Protein AF-A0A961LP79-F1 (afdb_monomer)

Foldseek 3Di:
DDDDPPPDPDPPCDVVNVCVVPPPPPDDDPVPPDPVVVVVVVVVVVVVVVVVVVVVVVVVVVVVVD

Radius of gyration: 27.85 Å; Cα contacts (8 Å, |Δi|>4): 1; chains: 1; bounding box: 43×47×79 Å

Solvent-accessible surface area (backbone atoms only — not comparable to full-atom values): 4287 Å² total; per-residue (Å²): 140,83,81,80,85,80,78,69,86,69,78,78,77,43,69,67,56,53,50,60,70,69,44,77,86,67,70,90,53,81,79,75,60,52,70,69,66,59,48,52,54,52,53,52,52,53,49,51,56,51,51,53,52,49,52,52,49,50,52,55,55,52,67,72,73,110

Structure (mmCIF, N/CA/C/O backbone):
data_AF-A0A961LP79-F1
#
_entry.id   AF-A0A961LP79-F1
#
loop_
_atom_site.group_PDB
_atom_site.id
_atom_site.type_symbol
_atom_site.label_atom_id
_atom_site.label_alt_id
_atom_site.label_comp_id
_atom_site.label_asym_id
_atom_site.label_entity_id
_atom_site.label_seq_id
_atom_site.pdbx_PDB_ins_code
_atom_site.Cartn_x
_atom_site.Cartn_y
_atom_site.Cartn_z
_atom_site.occupancy
_atom_site.B_iso_or_equiv
_atom_site.auth_seq_id
_atom_site.auth_comp_id
_atom_site.auth_asym_id
_atom_site.auth_atom_id
_atom_site.pdbx_PDB_model_num
ATOM 1 N N . MET A 1 1 ? 25.643 33.298 -50.814 1.00 43.50 1 MET A N 1
ATOM 2 C CA . MET A 1 1 ? 26.707 32.383 -50.351 1.00 43.50 1 MET A CA 1
ATOM 3 C C . MET A 1 1 ? 26.704 32.438 -48.824 1.00 43.50 1 MET A C 1
ATOM 5 O O . MET A 1 1 ? 27.273 33.362 -48.269 1.00 43.50 1 MET A O 1
ATOM 9 N N . SER A 1 2 ? 25.777 31.747 -48.157 1.00 47.97 2 SER A N 1
ATOM 10 C CA . SER A 1 2 ? 25.758 30.305 -47.815 1.00 47.97 2 SER A CA 1
ATOM 11 C C . SER A 1 2 ? 26.276 30.071 -46.388 1.00 47.97 2 SER A C 1
ATOM 13 O O . SER A 1 2 ? 27.468 29.873 -46.175 1.00 47.97 2 SER A O 1
ATOM 15 N N . ASP A 1 3 ? 25.322 30.202 -45.464 1.00 51.09 3 ASP A N 1
ATOM 16 C CA . ASP A 1 3 ? 25.032 29.410 -44.260 1.00 51.09 3 ASP A CA 1
ATOM 17 C C . ASP A 1 3 ? 26.184 28.928 -43.366 1.00 51.09 3 ASP A C 1
ATOM 19 O O . ASP A 1 3 ? 27.010 28.086 -43.716 1.00 51.09 3 ASP A O 1
ATOM 23 N N . THR A 1 4 ? 26.153 29.410 -42.123 1.00 59.97 4 THR A N 1
ATOM 24 C CA . THR A 1 4 ? 26.855 28.816 -40.987 1.00 59.97 4 THR A CA 1
ATOM 25 C C . THR A 1 4 ? 26.273 27.427 -40.692 1.00 59.97 4 THR A C 1
ATOM 27 O O . THR A 1 4 ? 25.053 27.276 -40.622 1.00 59.97 4 THR A O 1
ATOM 30 N N . PRO A 1 5 ? 27.093 26.381 -40.474 1.00 54.50 5 PRO A N 1
ATOM 31 C CA . PRO A 1 5 ? 26.561 25.088 -40.076 1.00 54.50 5 PRO A CA 1
ATOM 32 C C . PRO A 1 5 ? 26.133 25.157 -38.607 1.00 54.50 5 PRO A C 1
ATOM 34 O O . PRO A 1 5 ? 26.938 24.969 -37.692 1.00 54.50 5 PRO A O 1
ATOM 37 N N . THR A 1 6 ? 24.846 25.400 -38.369 1.00 53.88 6 THR A N 1
ATOM 38 C CA . THR A 1 6 ? 24.182 25.028 -37.119 1.00 53.88 6 THR A CA 1
ATOM 39 C C . THR A 1 6 ? 24.248 23.506 -37.009 1.00 53.88 6 THR A C 1
ATOM 41 O O . THR A 1 6 ? 23.380 22.793 -37.501 1.00 53.88 6 THR A O 1
ATOM 44 N N . LYS A 1 7 ? 25.315 22.974 -36.400 1.00 53.59 7 LYS A N 1
ATOM 45 C CA . LYS A 1 7 ? 25.359 21.561 -36.014 1.00 53.59 7 LYS A CA 1
ATOM 46 C C . LYS A 1 7 ? 24.459 21.376 -34.804 1.00 53.59 7 LYS A C 1
ATOM 48 O O . LYS A 1 7 ? 24.855 21.570 -33.658 1.00 53.59 7 LYS A O 1
ATOM 53 N N . GLU A 1 8 ? 23.222 21.063 -35.148 1.00 50.53 8 GLU A N 1
ATOM 54 C CA . GLU A 1 8 ? 22.170 20.464 -34.350 1.00 50.53 8 GLU A CA 1
ATOM 55 C C . GLU A 1 8 ? 22.713 19.677 -33.155 1.00 50.53 8 GLU A C 1
ATOM 57 O O . GLU A 1 8 ? 23.576 18.801 -33.274 1.00 50.53 8 GLU A O 1
ATOM 62 N N . THR A 1 9 ? 22.165 20.001 -31.988 1.00 56.38 9 THR A N 1
ATOM 63 C CA . THR A 1 9 ? 22.304 19.270 -30.734 1.00 56.38 9 THR A CA 1
ATOM 64 C C . THR A 1 9 ? 21.808 17.840 -30.936 1.00 56.38 9 THR A C 1
ATOM 66 O O . THR A 1 9 ? 20.657 17.519 -30.645 1.00 56.38 9 THR A O 1
ATOM 69 N N . ALA A 1 10 ? 22.671 16.966 -31.453 1.00 58.84 10 ALA A N 1
ATOM 70 C CA . ALA A 1 10 ? 22.405 15.540 -31.503 1.00 58.84 10 ALA A CA 1
ATOM 71 C C . ALA A 1 10 ? 22.088 15.082 -30.069 1.00 58.84 10 ALA A C 1
ATOM 73 O O . ALA A 1 10 ? 22.872 15.374 -29.153 1.00 58.84 10 ALA A O 1
ATOM 74 N N . PRO A 1 11 ? 20.951 14.404 -29.823 1.00 58.81 11 PRO A N 1
ATOM 75 C CA . PRO A 1 11 ? 20.649 13.906 -28.495 1.00 58.81 11 PRO A CA 1
ATOM 76 C C . PRO A 1 11 ? 21.783 12.958 -28.128 1.00 58.81 11 P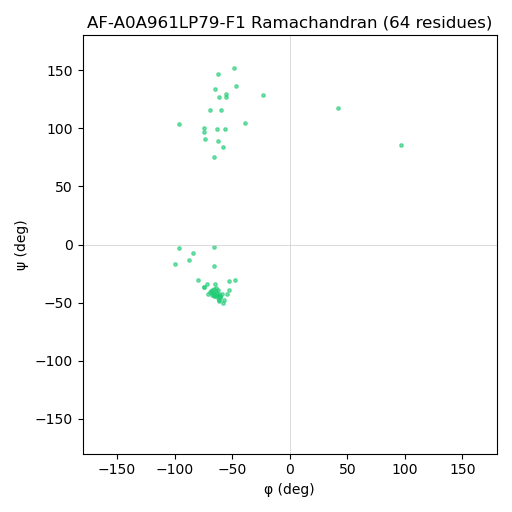RO A C 1
ATOM 78 O O . PRO A 1 11 ? 21.995 11.952 -28.804 1.00 58.81 11 PRO A O 1
ATOM 81 N N . LYS A 1 12 ? 22.562 13.308 -27.098 1.00 62.78 12 LYS A N 1
ATOM 82 C CA . LYS A 1 12 ? 23.634 12.455 -26.582 1.00 62.78 12 LYS A CA 1
ATOM 83 C C . LYS A 1 12 ? 22.994 11.119 -26.222 1.00 62.78 12 LYS A C 1
ATOM 85 O O . LYS A 1 12 ? 22.336 11.004 -25.188 1.00 62.78 12 LYS A O 1
ATOM 90 N N . LEU A 1 13 ? 23.130 10.136 -27.109 1.00 61.72 13 LEU A N 1
ATOM 91 C CA . LEU A 1 13 ? 22.643 8.783 -26.903 1.00 61.72 13 LEU A CA 1
ATOM 92 C C . LEU A 1 13 ? 23.406 8.238 -25.706 1.00 61.72 13 LEU A C 1
ATOM 94 O O . LEU A 1 13 ? 24.576 7.876 -25.790 1.00 61.72 13 LEU A O 1
ATOM 98 N N . THR A 1 14 ? 22.753 8.286 -24.551 1.00 76.00 14 THR A N 1
ATOM 99 C CA . THR A 1 14 ? 23.355 7.830 -23.308 1.00 76.00 14 THR A CA 1
ATOM 100 C C . THR A 1 14 ? 23.651 6.343 -23.431 1.00 76.00 14 THR A C 1
ATOM 102 O O . THR A 1 14 ? 22.892 5.593 -24.051 1.00 76.00 14 THR A O 1
ATOM 105 N N . GLN A 1 15 ? 24.731 5.887 -22.799 1.00 68.50 15 GLN A N 1
ATOM 106 C CA . GLN A 1 15 ? 25.066 4.463 -22.763 1.00 68.50 15 GLN A CA 1
ATOM 107 C C . GLN A 1 15 ? 23.877 3.624 -22.258 1.00 68.50 15 GLN A C 1
ATOM 109 O O . GLN A 1 15 ? 23.649 2.517 -22.732 1.00 68.50 15 GLN A O 1
ATOM 114 N N . ALA A 1 16 ? 23.050 4.192 -21.373 1.00 66.19 16 ALA A N 1
ATOM 115 C CA . ALA A 1 16 ? 21.798 3.595 -20.921 1.00 66.19 16 ALA A CA 1
ATOM 116 C C . ALA A 1 16 ? 20.773 3.384 -22.054 1.00 66.19 16 ALA A C 1
ATOM 118 O O . ALA A 1 16 ? 20.104 2.353 -22.075 1.00 66.19 16 ALA A O 1
ATOM 119 N N . ALA A 1 17 ? 20.648 4.314 -23.004 1.00 71.81 17 ALA A N 1
ATOM 120 C CA . ALA A 1 17 ? 19.779 4.161 -24.171 1.00 71.81 17 ALA A CA 1
ATOM 121 C C . ALA A 1 17 ? 20.295 3.073 -25.127 1.00 71.81 17 ALA A C 1
ATOM 123 O O . ALA A 1 17 ? 19.511 2.254 -25.602 1.00 71.81 17 ALA A O 1
ATOM 124 N N . ILE A 1 18 ? 21.613 3.003 -25.334 1.00 71.94 18 ILE A N 1
ATOM 125 C CA . ILE A 1 18 ? 22.249 1.978 -26.178 1.00 71.94 18 ILE A CA 1
ATOM 126 C C . ILE A 1 18 ? 22.103 0.588 -25.541 1.00 71.94 18 ILE A C 1
ATOM 128 O O . ILE A 1 18 ? 21.744 -0.371 -26.219 1.00 71.94 18 ILE A O 1
ATOM 132 N N . VAL A 1 19 ? 22.300 0.477 -24.224 1.00 68.56 19 VAL A N 1
ATOM 133 C CA . VAL A 1 19 ? 22.093 -0.769 -23.468 1.00 68.56 19 VAL A CA 1
ATOM 134 C C . VAL A 1 19 ? 20.625 -1.197 -23.499 1.00 68.56 19 VAL A C 1
ATOM 136 O O . VAL A 1 19 ? 20.356 -2.377 -23.688 1.00 68.56 19 VAL A O 1
ATOM 139 N N . ARG A 1 20 ? 19.667 -0.266 -23.389 1.00 61.75 20 ARG A N 1
ATOM 140 C CA . ARG A 1 20 ? 18.228 -0.565 -23.529 1.00 61.75 20 ARG A CA 1
ATOM 141 C C . ARG A 1 20 ? 17.852 -1.023 -24.938 1.00 61.75 20 ARG A C 1
ATOM 143 O O 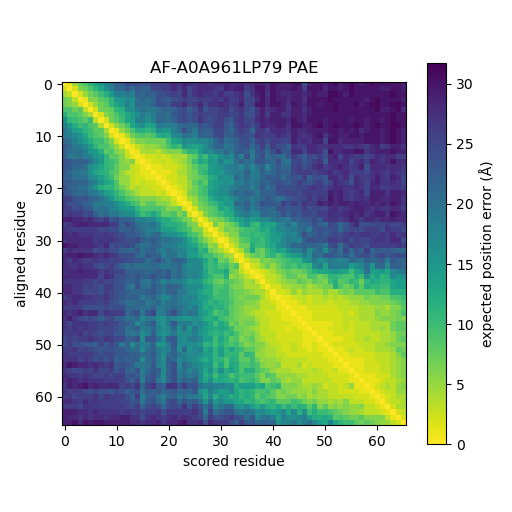. ARG A 1 20 ? 17.021 -1.911 -25.069 1.00 61.75 20 ARG A O 1
ATOM 150 N N . ALA A 1 21 ? 18.456 -0.441 -25.973 1.00 65.69 21 ALA A N 1
ATOM 151 C CA . ALA A 1 21 ? 18.215 -0.831 -27.362 1.00 65.69 21 ALA A CA 1
ATOM 152 C C . ALA A 1 21 ? 18.837 -2.196 -27.705 1.00 65.69 21 ALA A C 1
ATOM 154 O O . ALA A 1 21 ? 18.273 -2.949 -28.495 1.00 65.69 21 ALA A O 1
ATOM 155 N N . LYS A 1 22 ? 19.988 -2.514 -27.100 1.00 60.81 22 LYS A N 1
ATOM 156 C CA . LYS A 1 22 ? 20.715 -3.777 -27.289 1.00 60.81 22 LYS A CA 1
ATOM 157 C C . LYS A 1 22 ? 20.256 -4.885 -26.336 1.00 60.81 22 LYS A C 1
ATOM 159 O O . LYS A 1 22 ? 20.598 -6.046 -26.546 1.00 60.81 22 LYS A O 1
ATOM 164 N N . ALA A 1 23 ? 19.495 -4.542 -25.296 1.00 61.41 23 ALA A N 1
ATOM 165 C CA . ALA A 1 23 ? 18.886 -5.522 -24.416 1.00 61.41 23 ALA A CA 1
ATOM 166 C C . ALA A 1 23 ? 17.930 -6.393 -25.247 1.00 61.41 23 ALA A C 1
ATOM 168 O O . ALA A 1 23 ? 17.064 -5.850 -25.942 1.00 61.41 23 ALA A O 1
ATOM 169 N N . PRO A 1 24 ? 18.066 -7.732 -25.205 1.00 59.84 24 PRO A N 1
ATOM 170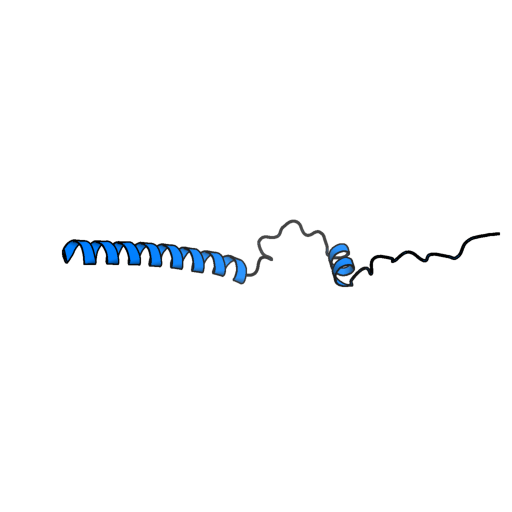 C CA . PRO A 1 24 ? 17.104 -8.606 -25.853 1.00 59.84 24 PRO A CA 1
ATOM 171 C C . PRO A 1 24 ? 15.722 -8.247 -25.306 1.00 59.84 24 PRO A C 1
ATOM 173 O O . PRO A 1 24 ? 15.559 -8.141 -24.091 1.00 59.84 24 PRO A O 1
ATOM 176 N N . LYS A 1 25 ? 14.742 -8.017 -26.191 1.00 59.59 25 LYS A N 1
ATOM 177 C CA . LYS A 1 25 ? 13.334 -7.817 -25.819 1.00 59.59 25 LYS A CA 1
ATOM 178 C C . LYS A 1 25 ? 12.814 -9.124 -25.226 1.00 59.59 25 LYS A C 1
ATOM 180 O O . LYS A 1 25 ? 12.130 -9.902 -25.884 1.00 59.59 25 LYS A O 1
ATOM 185 N N . THR A 1 26 ? 13.215 -9.414 -23.998 1.00 58.94 26 THR A N 1
ATOM 186 C CA . THR A 1 26 ? 12.706 -10.533 -23.237 1.00 58.94 26 THR A CA 1
ATOM 187 C C . THR A 1 26 ? 11.266 -10.179 -22.904 1.00 58.94 26 THR A C 1
ATOM 189 O O . THR A 1 26 ? 10.985 -9.171 -22.254 1.00 58.94 26 THR A O 1
ATOM 192 N N . ALA A 1 27 ? 10.330 -10.970 -23.432 1.00 64.81 27 ALA A N 1
ATOM 193 C CA . ALA A 1 27 ? 8.941 -10.918 -23.006 1.00 64.81 27 ALA A CA 1
ATOM 194 C C . ALA A 1 27 ? 8.909 -10.899 -21.473 1.00 64.81 27 ALA A C 1
ATOM 196 O O . ALA A 1 27 ? 9.694 -11.616 -20.850 1.00 64.81 27 ALA A O 1
ATOM 197 N N . PHE A 1 28 ? 8.065 -10.042 -20.892 1.00 53.22 28 PHE A N 1
ATOM 198 C CA . PHE A 1 28 ? 7.954 -9.816 -19.451 1.00 53.22 28 PHE A CA 1
ATOM 199 C C . PHE A 1 28 ? 8.099 -11.132 -18.672 1.00 53.22 28 PHE A C 1
ATOM 201 O O . PHE A 1 28 ? 7.197 -11.967 -18.665 1.00 53.22 28 PHE A O 1
ATOM 208 N N . LYS A 1 29 ? 9.268 -11.325 -18.049 1.00 56.16 29 LYS A N 1
ATOM 209 C CA . LYS A 1 29 ? 9.579 -12.499 -17.238 1.00 56.16 29 LYS A CA 1
ATOM 210 C C . LYS A 1 29 ? 9.315 -12.147 -15.776 1.00 56.16 29 LYS A C 1
ATOM 212 O O . LYS A 1 29 ? 10.141 -11.481 -15.152 1.00 56.16 29 LYS A O 1
ATOM 217 N N . PRO A 1 30 ? 8.208 -12.614 -15.173 1.00 59.75 30 PRO A N 1
ATOM 218 C CA . PRO A 1 30 ? 7.924 -12.389 -13.754 1.00 59.75 30 PRO A CA 1
ATOM 219 C C . PRO A 1 30 ? 8.925 -13.094 -12.810 1.00 59.75 30 PRO A C 1
ATOM 221 O O . PRO A 1 30 ? 8.831 -12.952 -11.590 1.00 59.75 30 PRO A O 1
ATOM 224 N N . ALA A 1 31 ? 9.888 -13.846 -13.355 1.00 55.69 31 ALA A N 1
ATOM 225 C CA . ALA A 1 31 ? 11.030 -14.399 -12.632 1.00 55.69 31 ALA A CA 1
ATOM 226 C C . ALA A 1 31 ? 12.154 -13.366 -12.394 1.00 55.69 31 ALA A C 1
ATOM 228 O O . ALA A 1 31 ? 12.809 -13.430 -11.360 1.00 55.69 31 ALA A O 1
ATOM 229 N N . ASP A 1 32 ? 12.323 -12.382 -13.287 1.00 53.41 32 ASP A N 1
ATOM 230 C CA . ASP A 1 32 ? 13.353 -11.332 -13.181 1.00 53.41 32 ASP A CA 1
ATOM 231 C C . ASP A 1 32 ? 12.916 -10.149 -12.296 1.00 53.41 32 ASP A C 1
ATOM 233 O O . ASP A 1 32 ? 13.717 -9.275 -11.954 1.00 53.41 32 ASP A O 1
ATOM 237 N N . VAL A 1 33 ? 11.648 -10.114 -11.857 1.00 55.50 33 VAL A N 1
ATOM 238 C CA . VAL A 1 33 ? 11.260 -9.233 -10.749 1.00 55.50 33 VAL A CA 1
ATOM 239 C C . VAL A 1 33 ? 11.779 -9.833 -9.446 1.00 55.50 33 VAL A C 1
ATOM 241 O O . VAL A 1 33 ? 11.200 -10.764 -8.881 1.00 55.50 33 VAL A O 1
ATOM 244 N N . SER A 1 34 ? 12.902 -9.274 -8.995 1.00 54.59 34 SER A N 1
ATOM 245 C CA . SER A 1 34 ? 13.625 -9.692 -7.799 1.00 54.59 34 SER A CA 1
ATOM 246 C C . SER A 1 34 ? 12.702 -9.847 -6.575 1.00 54.59 34 SER A C 1
ATOM 248 O O . SER A 1 34 ? 11.686 -9.140 -6.458 1.00 54.59 34 SER A O 1
ATOM 250 N N . PRO A 1 35 ? 13.056 -10.722 -5.613 1.00 59.78 35 PRO A N 1
ATOM 251 C CA . PRO A 1 35 ? 12.290 -10.937 -4.379 1.00 59.78 35 PRO A CA 1
ATOM 252 C C . PRO A 1 35 ? 11.884 -9.635 -3.669 1.00 59.78 35 PRO A C 1
ATOM 254 O O . PRO A 1 35 ? 10.801 -9.549 -3.091 1.00 59.78 35 PRO A O 1
ATOM 257 N N . SER A 1 36 ? 12.708 -8.590 -3.799 1.00 61.84 36 SER A N 1
ATOM 258 C CA . SER A 1 36 ? 12.495 -7.247 -3.252 1.00 61.84 36 SER A CA 1
ATOM 259 C C . SER A 1 36 ? 11.135 -6.635 -3.618 1.00 61.84 36 SER A C 1
ATOM 261 O O . SER A 1 36 ? 10.480 -6.014 -2.777 1.00 61.84 36 SER A O 1
ATOM 263 N N . ARG A 1 37 ? 10.644 -6.841 -4.848 1.00 60.12 37 ARG A N 1
ATOM 264 C CA . ARG A 1 37 ? 9.376 -6.236 -5.298 1.00 60.12 37 ARG A CA 1
ATOM 265 C C . ARG A 1 37 ? 8.153 -6.927 -4.689 1.00 60.12 37 ARG A C 1
ATOM 267 O O . ARG A 1 37 ? 7.177 -6.265 -4.333 1.00 60.12 37 ARG A O 1
ATOM 274 N N . ARG A 1 38 ? 8.222 -8.252 -4.523 1.00 60.88 38 ARG A N 1
ATOM 275 C CA . ARG A 1 38 ? 7.179 -9.047 -3.853 1.00 60.88 38 ARG A CA 1
ATOM 276 C C . ARG A 1 38 ? 7.161 -8.787 -2.349 1.00 60.88 38 ARG A C 1
ATOM 278 O O . ARG A 1 38 ? 6.085 -8.576 -1.798 1.00 60.88 38 ARG A O 1
ATOM 285 N N . GLN A 1 39 ? 8.326 -8.712 -1.708 1.00 67.81 39 GLN A N 1
ATOM 286 C CA . GLN A 1 39 ? 8.430 -8.446 -0.269 1.00 67.81 39 GLN A CA 1
ATOM 287 C C . GLN A 1 39 ? 7.790 -7.110 0.127 1.00 67.81 39 GLN A C 1
ATOM 289 O O . GLN A 1 39 ? 7.010 -7.078 1.075 1.00 67.81 39 GLN A O 1
ATOM 294 N N . ARG A 1 40 ? 8.003 -6.038 -0.655 1.00 70.12 40 ARG A N 1
ATOM 295 C CA . ARG A 1 40 ? 7.363 -4.731 -0.407 1.00 70.12 40 ARG A CA 1
ATOM 296 C C . ARG A 1 40 ? 5.840 -4.825 -0.314 1.00 70.12 40 ARG A C 1
ATOM 298 O O . ARG A 1 40 ? 5.242 -4.226 0.572 1.00 70.12 40 ARG A O 1
ATOM 305 N N . SER A 1 41 ? 5.220 -5.604 -1.198 1.00 73.06 41 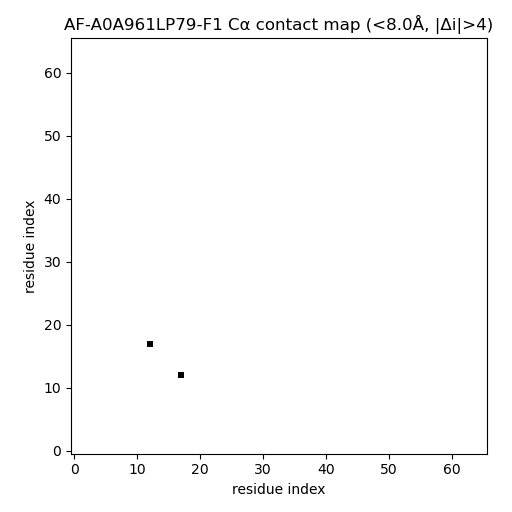SER A N 1
ATOM 306 C CA . SER A 1 41 ? 3.761 -5.758 -1.220 1.00 73.06 41 SER A CA 1
ATOM 307 C C . SER A 1 41 ? 3.248 -6.493 0.021 1.00 73.06 41 SER A C 1
ATOM 309 O O . SER A 1 41 ? 2.226 -6.105 0.581 1.00 73.06 41 SER A O 1
ATOM 311 N N . TYR A 1 42 ? 3.965 -7.522 0.485 1.00 83.50 42 TYR A N 1
ATOM 312 C CA . TYR A 1 42 ? 3.610 -8.245 1.710 1.00 83.50 42 TYR A CA 1
ATOM 313 C C . TYR A 1 42 ? 3.782 -7.383 2.961 1.00 83.50 42 TYR A C 1
ATOM 315 O O . TYR A 1 42 ? 2.880 -7.357 3.794 1.00 83.50 42 TYR A O 1
ATOM 323 N N . SER A 1 43 ? 4.879 -6.630 3.066 1.00 86.81 43 SER A N 1
ATOM 324 C CA . SER A 1 43 ? 5.110 -5.715 4.188 1.00 86.81 43 SER A CA 1
ATOM 325 C C . SER A 1 43 ? 4.025 -4.642 4.280 1.00 86.81 43 SER A C 1
ATOM 327 O O . SER A 1 43 ? 3.494 -4.418 5.363 1.00 86.81 43 SER A O 1
ATOM 329 N N . ILE A 1 44 ? 3.641 -4.029 3.153 1.00 87.69 44 ILE A N 1
ATOM 330 C CA . ILE A 1 44 ? 2.579 -3.009 3.120 1.00 87.69 44 ILE A CA 1
ATOM 331 C C . ILE A 1 44 ? 1.227 -3.617 3.507 1.00 87.69 44 ILE A C 1
ATOM 333 O O . ILE A 1 44 ? 0.514 -3.042 4.327 1.00 87.69 44 ILE A O 1
ATOM 337 N N . ARG A 1 45 ? 0.881 -4.797 2.973 1.00 89.19 45 ARG A N 1
ATOM 338 C CA . ARG A 1 45 ? -0.373 -5.492 3.315 1.00 89.19 45 ARG A CA 1
ATOM 339 C C . ARG A 1 45 ? -0.438 -5.847 4.796 1.00 89.19 45 ARG A C 1
ATOM 341 O O . ARG A 1 45 ? -1.441 -5.571 5.448 1.00 89.19 45 ARG A O 1
ATOM 348 N N . LEU A 1 46 ? 0.633 -6.427 5.333 1.00 92.44 46 LEU A N 1
ATOM 349 C CA . LEU A 1 46 ? 0.701 -6.812 6.739 1.00 92.44 46 LEU A CA 1
ATOM 350 C C . LEU A 1 46 ? 0.634 -5.582 7.652 1.00 92.44 46 LEU A C 1
ATOM 352 O O . LEU A 1 46 ? -0.085 -5.592 8.650 1.00 92.44 46 LEU A O 1
ATOM 356 N N . TRP A 1 47 ? 1.337 -4.508 7.288 1.00 94.56 47 TRP A N 1
ATOM 357 C CA . TRP A 1 47 ? 1.288 -3.239 8.006 1.00 94.56 47 TRP A CA 1
ATOM 358 C C . TRP A 1 47 ? -0.118 -2.630 7.991 1.00 94.56 47 TRP A C 1
ATOM 360 O O . TRP A 1 47 ? -0.597 -2.218 9.046 1.00 94.56 47 TRP A O 1
ATOM 370 N N . ALA A 1 48 ? -0.807 -2.632 6.847 1.00 92.81 48 ALA A N 1
ATOM 371 C CA . ALA A 1 48 ? -2.163 -2.099 6.725 1.00 92.81 48 ALA A CA 1
ATOM 372 C C . ALA A 1 48 ? -3.160 -2.857 7.616 1.00 92.81 48 ALA A C 1
ATOM 374 O O . ALA A 1 48 ? -3.873 -2.234 8.400 1.00 92.81 48 ALA A O 1
ATOM 375 N N . VAL A 1 49 ? -3.155 -4.195 7.568 1.00 93.19 49 VA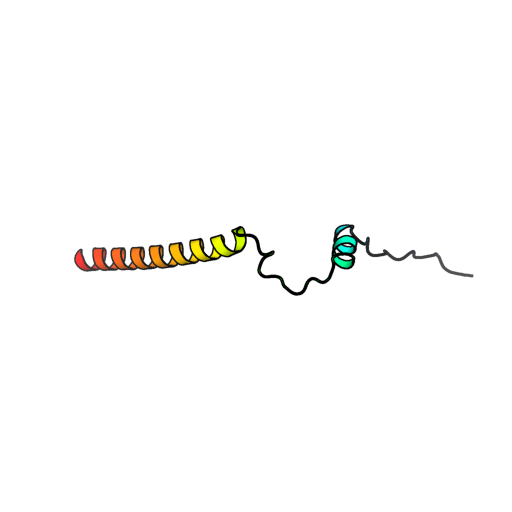L A N 1
ATOM 376 C CA . VAL A 1 49 ? -4.029 -5.029 8.414 1.00 93.19 49 VAL A CA 1
ATOM 377 C C . VAL A 1 49 ? -3.726 -4.805 9.896 1.00 93.19 49 VAL A C 1
ATOM 379 O O . VAL A 1 49 ? -4.641 -4.676 10.707 1.00 93.19 49 VAL A O 1
ATOM 382 N N . ARG A 1 50 ? -2.445 -4.719 10.269 1.00 94.81 50 ARG A N 1
ATOM 383 C CA . ARG A 1 50 ? -2.049 -4.483 11.661 1.00 94.81 50 ARG A CA 1
ATOM 384 C C . ARG A 1 50 ? -2.487 -3.110 12.168 1.00 94.81 50 ARG A C 1
ATOM 386 O O . ARG A 1 50 ? -2.997 -3.032 13.281 1.00 94.81 50 ARG A O 1
ATOM 393 N N . ASN A 1 51 ? -2.316 -2.054 11.372 1.00 93.19 51 ASN A N 1
ATOM 394 C CA . ASN A 1 51 ? -2.751 -0.705 11.749 1.00 93.19 51 ASN A CA 1
ATOM 395 C C . ASN A 1 51 ? -4.276 -0.609 11.831 1.00 93.19 51 ASN A C 1
ATOM 397 O O . ASN A 1 51 ? -4.783 -0.054 12.799 1.00 93.19 51 ASN A O 1
ATOM 401 N N . ALA A 1 52 ? -5.005 -1.212 10.887 1.00 92.31 52 ALA A N 1
ATOM 402 C CA . ALA A 1 52 ? -6.464 -1.285 10.951 1.00 92.31 52 ALA A CA 1
ATOM 403 C C . ALA A 1 52 ? -6.935 -1.954 12.257 1.00 92.31 52 ALA A C 1
ATOM 405 O O . ALA A 1 52 ? -7.743 -1.388 12.990 1.00 92.31 52 ALA A O 1
ATOM 406 N N . ARG A 1 53 ? -6.341 -3.102 12.620 1.00 91.50 53 ARG A N 1
ATOM 407 C CA . ARG A 1 53 ? -6.646 -3.800 13.884 1.00 91.50 53 ARG A CA 1
ATOM 408 C C . ARG A 1 53 ? -6.256 -3.001 15.129 1.00 91.50 53 ARG A C 1
ATOM 410 O O . ARG A 1 53 ? -6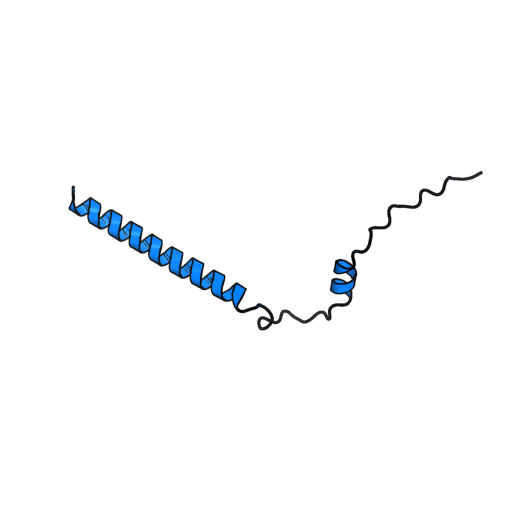.930 -3.105 16.148 1.00 91.50 53 ARG A O 1
ATOM 417 N N . PHE A 1 54 ? -5.175 -2.223 15.067 1.00 92.62 54 PHE A N 1
ATOM 418 C CA . PHE A 1 54 ? -4.776 -1.337 16.160 1.00 92.62 54 PHE A CA 1
ATOM 419 C C . PHE A 1 54 ? -5.802 -0.221 16.378 1.00 92.62 54 PHE A C 1
ATOM 421 O O . PHE A 1 54 ? -6.193 0.015 17.520 1.00 92.62 54 PHE A O 1
ATOM 428 N N . LEU A 1 55 ? -6.287 0.409 15.301 1.00 91.56 55 LEU A N 1
ATOM 429 C CA . LEU A 1 55 ? -7.352 1.412 15.382 1.00 91.56 55 LEU A CA 1
ATOM 430 C C . LEU A 1 55 ? -8.649 0.813 15.931 1.00 91.56 55 LEU A C 1
ATOM 432 O O . LEU A 1 55 ? -9.266 1.423 16.796 1.00 91.56 55 LEU A O 1
ATOM 436 N N . GLU A 1 56 ? -9.043 -0.383 15.487 1.00 89.50 56 GLU A N 1
ATOM 437 C CA . GLU A 1 56 ? -10.224 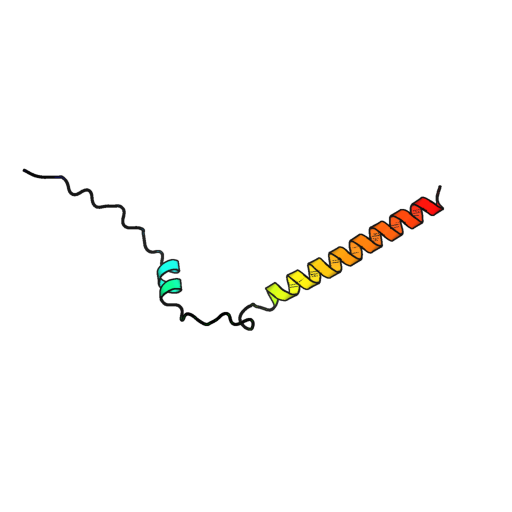-1.067 16.031 1.00 89.50 56 GLU A CA 1
ATOM 438 C C . GLU A 1 56 ? -10.087 -1.357 17.527 1.00 89.50 56 GLU A C 1
ATOM 440 O O . GLU A 1 56 ? -11.023 -1.128 18.294 1.00 89.50 56 GLU A O 1
ATOM 445 N N . TRP A 1 57 ? -8.922 -1.845 17.964 1.00 90.31 57 TRP A N 1
ATOM 446 C CA . TRP A 1 57 ? -8.657 -2.064 19.383 1.00 90.31 57 TRP A CA 1
ATOM 447 C C . TRP A 1 57 ? -8.714 -0.756 20.169 1.00 90.31 57 TRP A C 1
ATOM 449 O O . TRP A 1 57 ? -9.363 -0.711 21.211 1.00 90.31 57 TRP A O 1
ATOM 459 N N . PHE A 1 58 ? -8.077 0.302 19.664 1.00 90.44 58 PHE A N 1
ATOM 460 C CA . PHE A 1 58 ? -8.085 1.620 20.289 1.00 90.44 58 PHE A CA 1
ATOM 461 C C . PHE A 1 58 ? -9.521 2.119 20.438 1.00 90.44 58 PHE A C 1
ATOM 463 O O . PHE A 1 58 ? -9.956 2.443 21.538 1.00 90.44 58 PHE A O 1
ATOM 470 N N . TYR A 1 59 ? -10.297 2.069 19.359 1.00 87.69 59 TYR A N 1
ATOM 471 C CA . TYR A 1 59 ? -11.683 2.514 19.364 1.00 87.69 59 TYR A CA 1
ATOM 472 C C . TYR A 1 59 ? -12.533 1.722 20.362 1.00 87.69 59 TYR A C 1
ATOM 474 O O . TYR A 1 59 ? -13.242 2.311 21.171 1.00 87.69 59 TYR A O 1
ATOM 482 N N . LYS A 1 60 ? -12.403 0.390 20.389 1.00 87.06 60 LYS A N 1
ATOM 483 C CA . LYS A 1 60 ? -13.092 -0.465 21.372 1.00 87.06 60 LYS A CA 1
ATOM 484 C C . LYS A 1 60 ? -12.651 -0.194 22.807 1.00 87.06 60 LYS A C 1
ATOM 486 O O . LYS A 1 60 ? -13.466 -0.255 23.721 1.00 87.06 60 LYS A O 1
ATOM 491 N N . ARG A 1 61 ? -11.364 0.078 23.020 1.00 85.56 61 ARG A N 1
ATOM 492 C CA . ARG A 1 61 ? -10.802 0.338 24.347 1.00 85.56 61 ARG A CA 1
ATOM 493 C C . ARG A 1 61 ? -11.295 1.667 24.909 1.00 85.56 61 ARG A C 1
ATOM 495 O O . ARG A 1 61 ? -11.610 1.716 26.091 1.00 85.56 61 ARG A O 1
ATOM 502 N N . PHE A 1 62 ? -11.380 2.699 24.075 1.00 81.44 62 PHE A N 1
ATOM 503 C CA . PHE A 1 62 ? -11.914 4.004 24.464 1.00 81.44 62 PHE A CA 1
ATOM 504 C C . PHE A 1 62 ? -13.441 3.991 24.592 1.00 81.44 62 PHE A C 1
ATOM 506 O O . PHE A 1 62 ? -13.956 4.579 25.534 1.00 81.44 62 PHE A O 1
ATOM 513 N N . ALA A 1 63 ? -14.155 3.253 23.737 1.00 80.56 63 ALA A N 1
ATOM 514 C CA . ALA A 1 63 ? -15.609 3.091 23.839 1.00 80.56 63 ALA A CA 1
ATOM 515 C C . ALA A 1 63 ? -16.069 2.327 25.093 1.00 80.56 63 ALA A C 1
ATOM 517 O O . ALA A 1 63 ? -17.237 2.390 25.438 1.00 80.56 63 ALA A O 1
ATOM 518 N N . GLY A 1 64 ? -15.179 1.571 25.742 1.00 70.56 64 GLY A N 1
ATOM 519 C CA . GLY A 1 64 ? -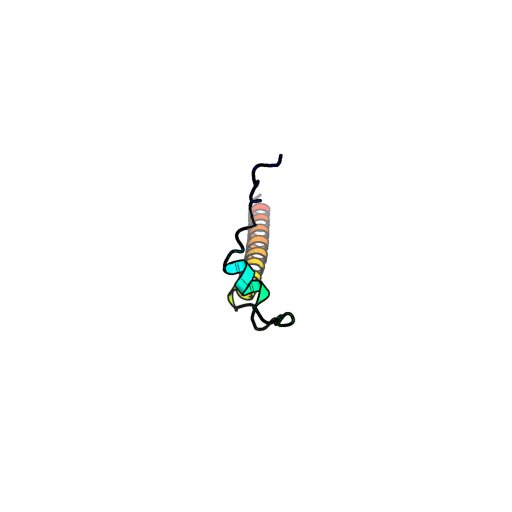15.455 0.947 27.039 1.00 70.56 64 GLY A CA 1
ATOM 520 C C . GLY A 1 64 ? -14.949 1.749 28.241 1.00 70.56 64 GLY A C 1
ATOM 521 O O . GLY A 1 64 ? -15.111 1.292 29.368 1.00 70.56 64 GLY A O 1
ATOM 522 N N . LEU A 1 65 ? -14.269 2.879 28.013 1.00 66.31 65 LEU A N 1
ATOM 523 C CA . LEU A 1 65 ? -13.743 3.756 29.067 1.00 66.31 65 LEU 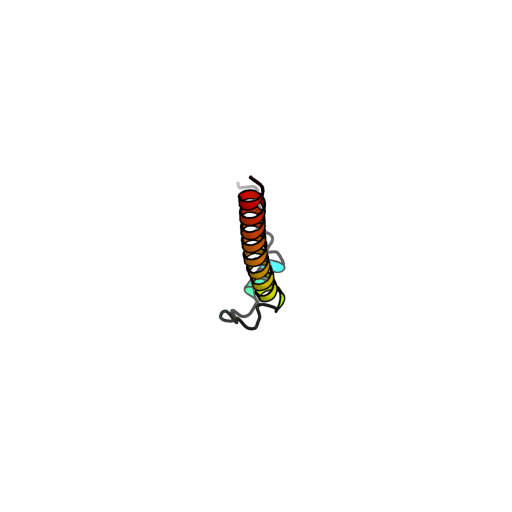A CA 1
ATOM 524 C C . LEU A 1 65 ? -14.632 4.984 29.321 1.00 66.31 65 LEU A C 1
ATOM 526 O O . LEU A 1 65 ? -14.467 5.626 30.356 1.00 66.31 65 LEU A O 1
ATOM 530 N N . PHE A 1 66 ? -15.529 5.297 28.384 1.00 57.84 66 PHE A N 1
ATOM 531 C CA . PHE A 1 66 ? -16.593 6.296 28.495 1.00 57.84 66 PHE A CA 1
ATOM 532 C C . PHE A 1 66 ? -17.942 5.585 28.554 1.00 57.84 66 PHE A C 1
ATOM 534 O O . PHE A 1 66 ? -18.796 6.038 29.344 1.00 57.84 66 PHE A O 1
#

Mean predicted aligned error: 16.92 Å

Secondary structure (DSSP, 8-state):
--------------HHHHHHHHS------TTSS-HHHHHHHHHHHHHHHHHHHHHHHHHHHHHTT-

pLDDT: mean 70.22, std 14.95, range [43.5, 94.81]

Sequence (66 aa):
MSDTPTKETAPKLTQAAIVRAKAPKTAFKPADVSPSRRQRSYSIRLWAVRNARFLEWFYKRFAGLF